Protein AF-A0A957J3N1-F1 (afdb_monomer)

Sequence (57 aa):
MSAQLTPNDFKISRIVAGMMNLSAWRMSTPELVNWIHACLEMGITTFDHADIYGGYT

Solvent-accessible surface area (backbone atoms only — not comparable to full-atom values): 3541 Å² total; per-residue (Å²): 99,72,36,78,76,51,96,81,78,46,66,40,26,69,52,67,49,75,45,66,59,53,73,79,67,71,63,54,71,71,55,47,51,53,51,52,51,56,34,45,76,74,42,36,77,32,73,46,84,60,87,66,48,55,73,79,110

Mean predicted aligned error: 3.31 Å

Structure (mmCIF, N/CA/C/O backbone):
data_AF-A0A957J3N1-F1
#
_entry.id   AF-A0A957J3N1-F1
#
loop_
_atom_site.group_PDB
_atom_site.id
_atom_site.type_symbol
_atom_site.label_atom_id
_atom_site.label_alt_id
_atom_site.label_comp_id
_atom_site.label_asym_id
_atom_site.label_entity_id
_atom_site.label_seq_id
_atom_site.pdbx_PDB_ins_code
_atom_site.Cartn_x
_atom_site.Cartn_y
_atom_site.Cartn_z
_atom_site.occupancy
_atom_site.B_iso_or_equiv
_atom_site.auth_seq_id
_atom_site.auth_comp_id
_atom_site.auth_asym_id
_atom_site.auth_atom_id
_atom_site.pdbx_PDB_model_num
ATOM 1 N N . MET A 1 1 ? -13.871 5.205 8.324 1.00 69.00 1 MET A N 1
ATOM 2 C CA . MET A 1 1 ? -14.478 4.409 9.424 1.00 69.00 1 MET A CA 1
ATOM 3 C C . MET A 1 1 ? -13.557 3.232 9.730 1.00 69.00 1 MET A C 1
ATOM 5 O O . MET A 1 1 ? -13.261 2.479 8.807 1.00 69.00 1 MET A O 1
ATOM 9 N N . SER A 1 2 ? -13.082 3.091 10.970 1.00 83.88 2 SER A N 1
ATOM 10 C CA . SER A 1 2 ? -12.210 1.987 11.402 1.00 83.88 2 SER A CA 1
ATOM 11 C C . SER A 1 2 ? -12.999 0.855 12.074 1.00 83.88 2 SER A C 1
ATOM 13 O O . SER A 1 2 ? -14.110 1.067 12.563 1.00 83.88 2 SER A O 1
ATOM 15 N N . ALA A 1 3 ? -12.439 -0.352 12.060 1.00 90.25 3 ALA A N 1
ATOM 16 C CA . ALA A 1 3 ? -12.955 -1.544 12.721 1.00 90.25 3 ALA A CA 1
ATOM 17 C C . ALA A 1 3 ? -11.945 -2.039 13.766 1.00 90.25 3 ALA A C 1
ATOM 19 O O . ALA A 1 3 ? -10.747 -2.100 13.493 1.00 90.25 3 ALA A O 1
ATOM 20 N N . GLN A 1 4 ? -12.437 -2.383 14.958 1.00 92.25 4 GLN A N 1
ATOM 21 C CA . GLN A 1 4 ? -11.647 -2.99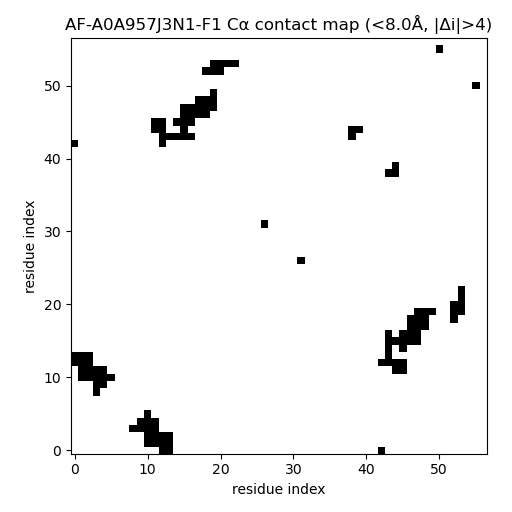0 16.029 1.00 92.25 4 GLN A CA 1
ATOM 22 C C . GLN A 1 4 ? -11.491 -4.485 15.747 1.00 92.25 4 GLN A C 1
ATOM 24 O O . GLN A 1 4 ? -12.500 -5.182 15.667 1.00 92.25 4 GLN A O 1
ATOM 29 N N . LEU A 1 5 ? -10.261 -4.976 15.586 1.00 90.81 5 LEU A N 1
ATOM 30 C CA . LEU A 1 5 ? -10.030 -6.373 15.198 1.00 90.81 5 LEU A CA 1
ATOM 31 C C . LEU A 1 5 ? -9.684 -7.277 16.388 1.00 90.81 5 LEU A C 1
ATOM 33 O O . LEU A 1 5 ? -10.028 -8.454 16.386 1.00 90.81 5 LEU A O 1
ATOM 37 N N . THR A 1 6 ? -9.021 -6.743 17.415 1.00 91.75 6 THR A N 1
ATOM 38 C CA . THR A 1 6 ? -8.653 -7.501 18.626 1.00 91.75 6 THR A CA 1
ATOM 39 C C . THR A 1 6 ? -9.066 -6.752 19.896 1.00 91.75 6 THR A C 1
ATOM 41 O O . THR A 1 6 ? -9.400 -5.577 19.818 1.00 91.75 6 THR A O 1
ATOM 44 N N . PRO A 1 7 ?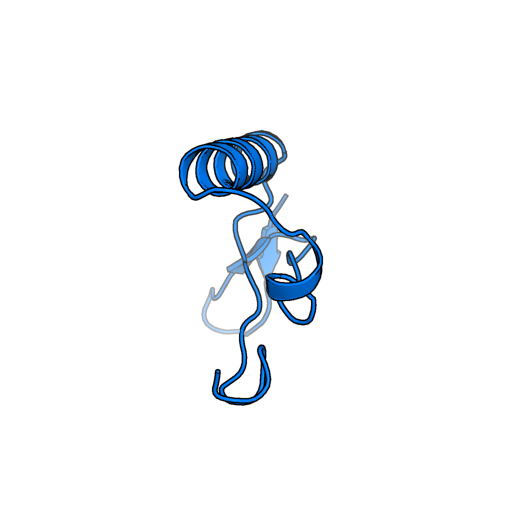 -9.038 -7.361 21.090 1.00 89.12 7 PRO A N 1
ATOM 45 C CA . PRO A 1 7 ? -9.326 -6.639 22.335 1.00 89.12 7 PRO A CA 1
ATOM 46 C C . PRO A 1 7 ? -8.326 -5.517 22.681 1.00 89.12 7 PRO A C 1
ATOM 48 O O . PRO A 1 7 ? -8.655 -4.632 23.461 1.00 89.12 7 PRO A O 1
ATOM 51 N N . ASN A 1 8 ? -7.125 -5.520 22.089 1.00 89.31 8 ASN A N 1
ATOM 52 C CA . ASN A 1 8 ? -6.010 -4.638 22.466 1.00 89.31 8 ASN A CA 1
ATOM 53 C C . ASN A 1 8 ? -5.952 -3.337 21.640 1.00 89.31 8 ASN A C 1
ATOM 55 O O . ASN A 1 8 ? -4.874 -2.906 21.243 1.00 89.31 8 ASN A O 1
ATOM 59 N N . ASP A 1 9 ? -7.101 -2.744 21.310 1.00 86.25 9 ASP A N 1
ATOM 60 C CA . ASP A 1 9 ? -7.203 -1.492 20.532 1.00 86.25 9 ASP A CA 1
ATOM 61 C C . ASP A 1 9 ? -6.528 -1.505 19.136 1.00 86.25 9 ASP A C 1
ATOM 63 O O . ASP A 1 9 ? -6.382 -0.471 18.484 1.00 86.25 9 ASP A O 1
ATOM 67 N N . PHE A 1 10 ? -6.209 -2.689 18.594 1.00 92.25 10 PHE A N 1
ATOM 68 C CA . PHE A 1 10 ? -5.759 -2.831 17.206 1.00 92.25 10 PHE A CA 1
ATOM 69 C C . PHE A 1 10 ? -6.900 -2.576 16.208 1.00 92.25 10 PHE A C 1
ATOM 71 O O . PHE A 1 10 ? -7.840 -3.372 16.091 1.00 92.25 10 PHE A O 1
ATOM 78 N N . LYS A 1 11 ? -6.806 -1.459 15.481 1.00 94.44 11 LYS A N 1
ATOM 79 C CA . LYS A 1 11 ? -7.819 -0.984 14.532 1.00 94.44 11 LYS A CA 1
ATOM 80 C C . LYS A 1 11 ? -7.301 -1.051 13.103 1.00 94.44 11 LYS A C 1
ATOM 82 O O . LYS A 1 11 ? -6.174 -0.656 12.826 1.00 94.44 11 LYS A O 1
ATOM 87 N N . ILE A 1 12 ? -8.171 -1.476 12.197 1.00 96.94 12 ILE A N 1
ATOM 88 C CA . ILE A 1 12 ? -7.950 -1.456 10.746 1.00 96.94 12 ILE A CA 1
ATOM 89 C C . ILE A 1 12 ? -9.011 -0.585 10.072 1.00 96.94 12 ILE A C 1
ATOM 91 O O . ILE A 1 12 ? -10.021 -0.238 10.692 1.00 96.94 12 ILE A O 1
ATOM 95 N N . SER A 1 13 ? -8.829 -0.218 8.806 1.00 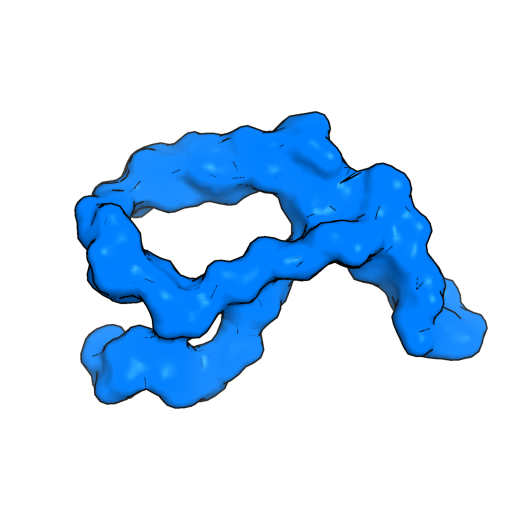97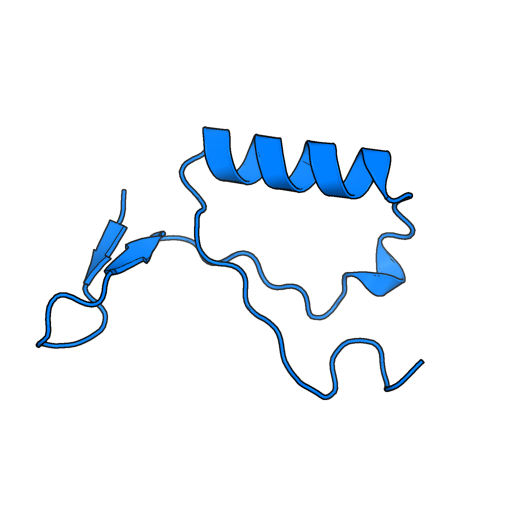.69 13 SER A N 1
ATOM 96 C CA . SER A 1 13 ? -9.938 0.351 8.034 1.00 97.69 13 SER A CA 1
ATOM 97 C C . SER A 1 13 ? -11.033 -0.700 7.831 1.00 97.69 13 SER A C 1
ATOM 99 O O . SER A 1 13 ? -10.751 -1.888 7.697 1.00 97.69 13 SER A O 1
ATOM 101 N N . ARG A 1 14 ? -12.307 -0.279 7.804 1.00 96.44 14 ARG A N 1
ATOM 102 C CA . ARG A 1 14 ? -13.441 -1.204 7.587 1.00 96.44 14 ARG A CA 1
ATOM 103 C C . ARG A 1 14 ? -13.320 -1.989 6.270 1.00 96.44 14 ARG A C 1
ATOM 105 O O . ARG A 1 14 ? -13.835 -3.097 6.181 1.00 96.44 14 ARG A O 1
ATOM 112 N N . ILE A 1 15 ? -12.666 -1.404 5.269 1.00 97.56 15 ILE A N 1
ATOM 113 C CA . ILE A 1 15 ? -12.284 -2.054 4.012 1.00 97.56 15 ILE A CA 1
ATOM 114 C C . ILE A 1 15 ? -10.765 -2.228 4.028 1.00 97.56 15 ILE A C 1
ATOM 116 O O . ILE A 1 15 ? -10.061 -1.288 4.395 1.00 97.56 15 ILE A O 1
ATOM 120 N N . VAL A 1 16 ? -10.272 -3.397 3.622 1.00 97.88 16 VAL A N 1
ATOM 121 C CA . VAL A 1 16 ? -8.841 -3.679 3.437 1.00 97.88 16 VAL A CA 1
ATOM 122 C C . VAL A 1 16 ? -8.557 -3.775 1.944 1.00 97.88 16 VAL A C 1
ATOM 124 O O . VAL A 1 16 ? -9.268 -4.472 1.221 1.00 97.88 16 VAL A O 1
ATOM 127 N N . ALA A 1 17 ? -7.534 -3.069 1.475 1.00 98.31 17 ALA A N 1
ATOM 128 C CA . ALA A 1 17 ? -7.112 -3.136 0.087 1.00 98.31 17 ALA A CA 1
ATOM 129 C C . ALA A 1 17 ? -6.244 -4.388 -0.129 1.00 98.31 17 ALA A C 1
ATOM 131 O O . ALA A 1 17 ? -5.146 -4.478 0.413 1.00 98.31 17 ALA A O 1
ATOM 132 N N . GLY A 1 18 ? -6.726 -5.367 -0.896 1.00 98.12 18 GLY A N 1
ATOM 133 C CA . GLY A 1 18 ? -5.971 -6.590 -1.199 1.00 98.12 18 GLY A CA 1
ATOM 134 C C . GLY A 1 18 ? -4.956 -6.397 -2.327 1.00 98.12 18 GLY A C 1
ATOM 135 O O . GLY A 1 18 ? -5.333 -5.931 -3.401 1.00 98.12 18 GLY A O 1
ATOM 136 N N . MET A 1 19 ? -3.696 -6.795 -2.112 1.00 97.56 19 MET A N 1
ATOM 137 C CA . MET A 1 19 ? -2.603 -6.615 -3.088 1.00 97.56 19 MET A CA 1
ATOM 138 C C . MET A 1 19 ? -2.267 -7.871 -3.905 1.00 97.56 19 MET A C 1
ATOM 140 O O . MET A 1 19 ? -1.313 -7.856 -4.679 1.00 97.56 19 MET A O 1
ATOM 144 N N . MET A 1 20 ? -3.050 -8.950 -3.783 1.00 96.69 20 MET A N 1
ATOM 145 C CA . MET A 1 20 ? -2.795 -10.242 -4.448 1.00 96.69 20 MET A CA 1
ATOM 146 C C . MET A 1 20 ? -2.540 -10.120 -5.961 1.00 96.69 20 MET A C 1
ATOM 148 O O . MET A 1 20 ? -1.700 -10.831 -6.505 1.00 96.69 20 MET A O 1
ATOM 152 N N . ASN A 1 21 ? -3.247 -9.206 -6.633 1.00 95.06 21 ASN A N 1
ATOM 153 C CA . ASN A 1 21 ? -3.183 -9.015 -8.085 1.00 95.06 21 ASN A CA 1
ATOM 154 C C . ASN A 1 21 ? -2.388 -7.770 -8.508 1.00 95.06 21 ASN A C 1
ATOM 156 O O . ASN A 1 21 ? -2.505 -7.349 -9.657 1.00 95.06 21 ASN A O 1
ATOM 160 N N . LEU A 1 22 ? -1.595 -7.173 -7.613 1.00 95.69 22 LEU A N 1
ATOM 161 C CA . LEU A 1 22 ? -0.894 -5.914 -7.884 1.00 95.69 22 LEU A CA 1
ATOM 162 C C . LEU A 1 22 ? -0.043 -5.975 -9.166 1.00 95.69 22 LEU A C 1
ATOM 164 O O . LEU A 1 22 ? -0.093 -5.060 -9.986 1.00 95.69 22 LEU A O 1
ATOM 168 N N . SER A 1 23 ? 0.678 -7.079 -9.391 1.00 92.38 23 SER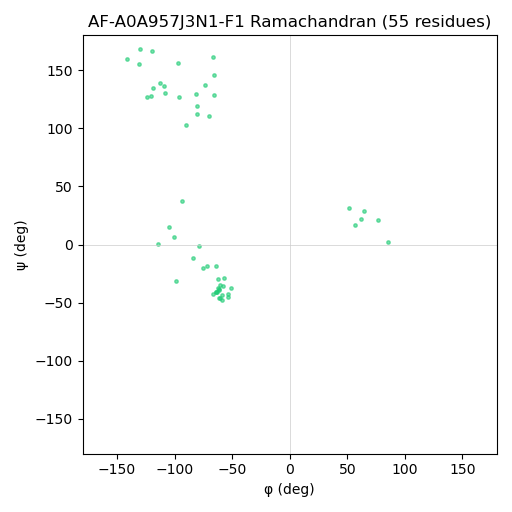 A N 1
ATOM 169 C CA . SER A 1 23 ? 1.500 -7.273 -10.596 1.00 92.38 23 SER A CA 1
ATOM 170 C C . SER A 1 23 ? 0.679 -7.289 -11.894 1.00 92.38 23 SER A C 1
ATOM 172 O O . SER A 1 23 ? 1.159 -6.852 -12.941 1.00 92.38 23 SER A O 1
ATOM 174 N N . ALA A 1 24 ? -0.582 -7.728 -11.841 1.00 94.75 24 ALA A N 1
ATOM 175 C CA . ALA A 1 24 ? -1.477 -7.753 -12.994 1.00 94.75 24 ALA A CA 1
ATOM 176 C C . ALA A 1 24 ? -2.016 -6.362 -13.364 1.00 94.75 24 ALA A C 1
ATOM 178 O O . ALA A 1 24 ? -2.437 -6.164 -14.503 1.00 94.75 24 ALA A O 1
ATOM 179 N N . TRP A 1 25 ? -1.988 -5.392 -12.442 1.00 96.12 25 TRP A N 1
ATOM 180 C CA . TRP A 1 25 ? -2.486 -4.034 -12.692 1.00 96.12 25 TRP A CA 1
ATOM 181 C C . TRP A 1 25 ? -1.578 -3.228 -13.623 1.00 96.12 25 TRP A C 1
ATOM 183 O O . TRP A 1 25 ? -2.039 -2.252 -14.207 1.00 96.12 25 TRP A O 1
ATOM 193 N N . ARG A 1 26 ? -0.310 -3.643 -13.788 1.00 95.44 26 ARG A N 1
ATOM 194 C CA . ARG A 1 26 ? 0.685 -3.003 -14.674 1.00 95.44 26 ARG A CA 1
ATOM 195 C C . ARG A 1 26 ? 0.827 -1.490 -14.452 1.00 95.44 26 ARG A C 1
ATOM 197 O O . ARG A 1 26 ? 1.127 -0.756 -15.388 1.00 95.44 26 ARG A O 1
ATOM 204 N N . MET A 1 27 ? 0.619 -1.039 -13.217 1.00 97.69 27 MET A N 1
ATOM 205 C CA . MET A 1 27 ? 0.824 0.353 -12.830 1.00 97.69 27 MET A CA 1
ATOM 206 C C . MET A 1 27 ? 2.318 0.657 -12.737 1.00 97.69 27 MET A C 1
ATOM 208 O O . MET A 1 27 ? 3.092 -0.113 -12.167 1.00 97.69 27 MET A O 1
ATOM 212 N N . SER A 1 28 ? 2.715 1.813 -13.252 1.00 98.19 28 SER A N 1
ATOM 213 C CA . SER A 1 28 ? 3.989 2.435 -12.910 1.00 98.19 28 SER A CA 1
ATOM 214 C C . SER A 1 28 ? 4.002 2.866 -11.439 1.00 98.19 28 SER A C 1
ATOM 216 O O . SER A 1 28 ? 2.955 3.041 -10.811 1.00 98.19 28 SER A O 1
ATOM 218 N N . THR A 1 29 ? 5.192 3.089 -10.874 1.00 98.06 29 THR A N 1
ATOM 219 C CA . THR A 1 29 ? 5.321 3.562 -9.486 1.00 98.06 29 THR A CA 1
ATOM 220 C C . THR A 1 29 ? 4.499 4.833 -9.212 1.00 98.06 29 THR A C 1
ATOM 222 O O . THR A 1 29 ? 3.786 4.842 -8.211 1.00 98.06 29 THR A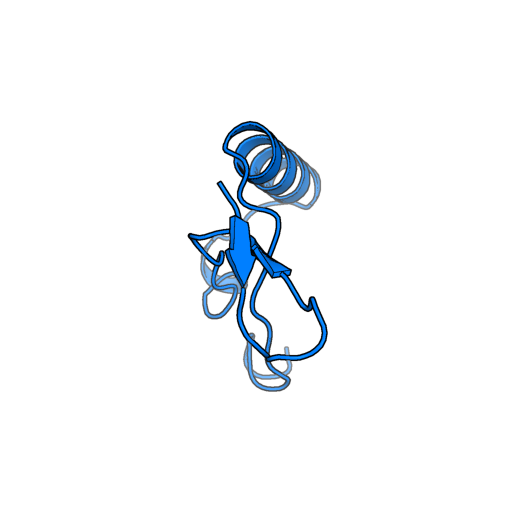 O 1
ATOM 225 N N . PRO A 1 30 ? 4.504 5.880 -10.068 1.00 98.62 30 PRO A N 1
ATOM 226 C CA . PRO A 1 30 ? 3.665 7.060 -9.842 1.00 98.62 30 PRO A CA 1
ATOM 227 C C . PRO A 1 30 ? 2.158 6.766 -9.855 1.00 98.62 30 PRO A C 1
ATOM 229 O O . PRO A 1 30 ? 1.418 7.331 -9.053 1.00 98.62 30 PRO A O 1
ATOM 232 N N . GLU A 1 31 ? 1.689 5.871 -10.728 1.00 98.75 31 GLU A N 1
ATOM 233 C CA . GLU A 1 31 ? 0.274 5.475 -10.773 1.00 98.75 31 GLU A CA 1
ATOM 234 C C . GLU A 1 31 ? -0.135 4.723 -9.505 1.00 98.75 31 GLU A C 1
ATOM 236 O O . GLU A 1 31 ? -1.179 5.022 -8.925 1.00 98.75 31 GLU A O 1
ATOM 241 N N . LEU A 1 32 ? 0.715 3.808 -9.029 1.00 98.44 32 LEU A N 1
ATOM 242 C CA . LEU A 1 32 ? 0.482 3.089 -7.779 1.00 98.44 32 LEU A CA 1
ATOM 243 C C . LEU A 1 32 ? 0.473 4.039 -6.573 1.00 98.44 32 LEU A C 1
ATOM 245 O O . LEU A 1 32 ? -0.384 3.915 -5.702 1.00 98.44 32 LEU A O 1
ATOM 249 N N . VAL A 1 33 ? 1.380 5.019 -6.535 1.00 98.69 33 VAL A N 1
ATOM 250 C CA . VAL A 1 33 ? 1.401 6.060 -5.494 1.00 98.69 33 VAL A CA 1
ATOM 251 C C . VAL A 1 33 ? 0.089 6.846 -5.487 1.00 98.69 33 VAL A C 1
ATOM 253 O O . VAL A 1 33 ? -0.533 6.990 -4.434 1.00 98.69 33 VAL A O 1
ATOM 256 N N . ASN A 1 34 ? -0.383 7.290 -6.653 1.00 98.75 34 ASN A N 1
ATOM 257 C CA . ASN A 1 34 ? -1.661 7.997 -6.765 1.00 98.75 34 ASN A CA 1
ATOM 258 C C . ASN A 1 34 ? -2.843 7.125 -6.315 1.00 98.75 34 ASN A C 1
ATOM 260 O O . ASN A 1 34 ? -3.743 7.605 -5.627 1.00 98.75 34 ASN A O 1
ATOM 264 N N . TRP A 1 35 ? -2.828 5.834 -6.652 1.00 98.62 35 TRP A N 1
ATOM 265 C CA . TRP A 1 35 ? -3.852 4.886 -6.220 1.00 98.62 35 TRP A CA 1
ATOM 266 C C . TRP A 1 35 ? -3.865 4.685 -4.695 1.00 98.62 35 TRP A C 1
ATOM 268 O O . TRP A 1 35 ? -4.935 4.674 -4.081 1.00 98.62 35 TRP A O 1
ATOM 278 N N . ILE A 1 36 ? -2.689 4.598 -4.064 1.00 98.62 36 ILE A N 1
ATOM 279 C CA . ILE A 1 36 ? -2.560 4.546 -2.601 1.00 98.62 36 ILE A CA 1
ATOM 280 C C . ILE A 1 36 ? -3.135 5.823 -1.977 1.00 98.62 36 ILE A C 1
ATOM 282 O O . ILE A 1 36 ? -3.928 5.732 -1.041 1.00 98.62 36 ILE A O 1
ATOM 286 N N . HIS A 1 37 ? -2.801 7.006 -2.504 1.00 98.75 37 HIS A N 1
ATOM 287 C CA . HIS A 1 37 ? -3.360 8.269 -2.009 1.00 98.75 37 HIS A CA 1
ATOM 288 C C . HIS A 1 37 ? -4.889 8.312 -2.111 1.00 98.75 37 HIS A C 1
ATOM 290 O O . HIS A 1 37 ? -5.543 8.655 -1.128 1.00 98.75 37 HIS A O 1
ATOM 296 N N . ALA A 1 38 ? -5.466 7.870 -3.231 1.00 98.62 38 ALA A N 1
ATOM 297 C CA . ALA A 1 38 ? -6.918 7.785 -3.385 1.00 98.62 38 ALA A CA 1
ATOM 298 C C . ALA A 1 38 ? -7.563 6.831 -2.357 1.00 98.62 38 ALA A C 1
ATOM 300 O O . ALA A 1 38 ? -8.622 7.129 -1.804 1.00 98.62 38 ALA A O 1
ATOM 301 N N . CYS A 1 39 ? -6.919 5.700 -2.043 1.00 98.50 39 CYS A N 1
ATOM 302 C CA . CYS A 1 39 ? -7.375 4.802 -0.976 1.00 98.50 39 CYS A CA 1
ATOM 303 C C . CYS A 1 39 ? -7.399 5.508 0.386 1.00 98.50 39 CYS A C 1
ATOM 305 O O . CYS A 1 39 ? -8.391 5.418 1.117 1.00 98.50 39 CYS A O 1
ATOM 307 N N . LEU A 1 40 ? -6.333 6.244 0.708 1.00 98.31 40 LEU A N 1
ATOM 308 C CA . LEU A 1 40 ? -6.216 6.985 1.962 1.00 98.31 40 LEU A CA 1
ATOM 309 C C . LEU A 1 40 ? -7.283 8.081 2.084 1.00 98.31 40 LEU A C 1
ATOM 311 O O . LEU A 1 40 ? -7.889 8.209 3.148 1.00 98.31 40 LEU A O 1
ATOM 315 N N . GLU A 1 41 ? -7.574 8.813 1.006 1.00 98.31 41 GLU A N 1
ATOM 316 C CA . GLU A 1 41 ? -8.649 9.818 0.962 1.00 98.31 41 GLU A CA 1
ATOM 317 C C . GLU A 1 41 ? -10.032 9.208 1.240 1.00 98.31 41 GLU A C 1
ATOM 319 O O . GLU A 1 41 ? -10.862 9.814 1.918 1.00 98.31 41 GLU A O 1
ATOM 324 N N . MET A 1 42 ? -10.264 7.968 0.801 1.00 97.88 42 MET A N 1
ATOM 325 C CA . MET A 1 42 ? -11.480 7.204 1.112 1.00 97.88 42 MET A CA 1
ATOM 326 C C . MET A 1 42 ? -11.475 6.578 2.522 1.00 97.88 42 MET A C 1
ATOM 328 O O . MET A 1 42 ? -12.446 5.933 2.930 1.00 97.88 42 MET A O 1
ATOM 332 N N . GLY A 1 43 ? -10.398 6.749 3.293 1.00 97.56 43 GLY A N 1
ATOM 333 C CA . GLY A 1 43 ? -10.238 6.178 4.630 1.00 97.56 43 GLY A CA 1
ATOM 334 C C . GLY A 1 43 ? -9.888 4.685 4.641 1.00 97.56 43 GLY A C 1
ATOM 335 O O . GLY A 1 43 ? -10.134 4.014 5.648 1.00 97.56 43 GLY A O 1
ATOM 336 N N . ILE A 1 44 ? -9.343 4.164 3.538 1.00 98.44 44 ILE A N 1
ATOM 337 C CA . ILE A 1 44 ? -8.779 2.816 3.429 1.00 98.44 44 ILE A CA 1
ATOM 338 C C . ILE A 1 44 ? -7.296 2.910 3.794 1.00 98.44 44 ILE A C 1
ATOM 340 O O . ILE A 1 44 ? -6.474 3.377 3.013 1.00 98.44 44 ILE A O 1
ATOM 344 N N . THR A 1 45 ? -6.965 2.491 5.012 1.00 97.69 45 THR A N 1
ATOM 345 C CA . THR A 1 45 ? -5.630 2.648 5.614 1.00 97.69 45 THR A CA 1
ATOM 346 C C . THR A 1 45 ? -4.923 1.315 5.847 1.00 97.69 45 THR A C 1
ATOM 348 O O . THR A 1 45 ? -3.826 1.287 6.396 1.00 97.69 45 THR A O 1
ATOM 351 N N . THR A 1 46 ? -5.555 0.202 5.482 1.00 98.25 46 THR A N 1
ATOM 352 C CA . THR A 1 46 ? -5.029 -1.150 5.670 1.00 9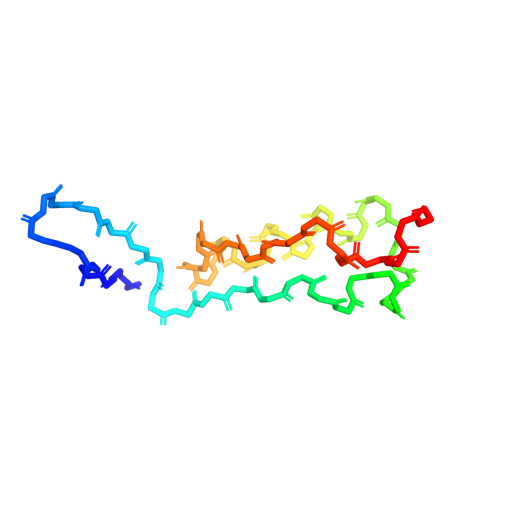8.25 46 THR A CA 1
ATOM 353 C C . THR A 1 46 ? -4.897 -1.835 4.314 1.00 98.25 46 THR A C 1
ATOM 355 O O . THR A 1 46 ? -5.856 -1.875 3.541 1.00 98.25 46 THR A O 1
ATOM 358 N N . PHE A 1 47 ? -3.706 -2.373 4.048 1.00 98.38 47 PHE A N 1
ATOM 359 C CA . PHE A 1 47 ? -3.307 -3.001 2.790 1.00 98.38 47 PHE A CA 1
ATOM 360 C C . PHE A 1 47 ? -2.822 -4.422 3.102 1.00 98.38 47 PHE A C 1
ATOM 362 O O . PHE A 1 47 ? -1.993 -4.601 3.994 1.00 98.38 47 PHE A O 1
ATOM 369 N N . ASP A 1 48 ? -3.371 -5.422 2.419 1.00 97.81 48 ASP A N 1
ATOM 370 C CA . ASP A 1 48 ? -3.075 -6.840 2.643 1.00 97.81 48 ASP A CA 1
ATOM 371 C C . ASP A 1 48 ? -2.004 -7.345 1.668 1.00 97.81 48 ASP A C 1
ATOM 373 O O . ASP A 1 48 ? -2.148 -7.196 0.452 1.00 97.81 48 ASP A O 1
ATOM 377 N N . HIS A 1 49 ? -0.953 -7.960 2.215 1.00 97.38 49 HIS A N 1
ATOM 378 C CA . HIS A 1 49 ? 0.175 -8.546 1.491 1.00 97.38 49 HIS A CA 1
ATOM 379 C C . HIS A 1 49 ? 0.453 -9.970 1.982 1.00 97.38 49 HIS A C 1
ATOM 381 O O . HIS A 1 49 ? 0.194 -10.300 3.138 1.00 97.38 49 HIS A O 1
ATOM 387 N N . ALA A 1 50 ? 1.072 -10.778 1.124 1.00 96.75 50 ALA A N 1
ATOM 388 C CA . ALA A 1 50 ? 1.616 -12.082 1.473 1.00 96.75 50 ALA A CA 1
ATOM 389 C C . ALA A 1 50 ? 2.945 -12.313 0.744 1.00 96.75 50 ALA A C 1
ATOM 391 O O . ALA A 1 50 ? 3.217 -11.695 -0.284 1.00 96.75 50 ALA A O 1
ATOM 392 N N . ASP A 1 51 ? 3.747 -13.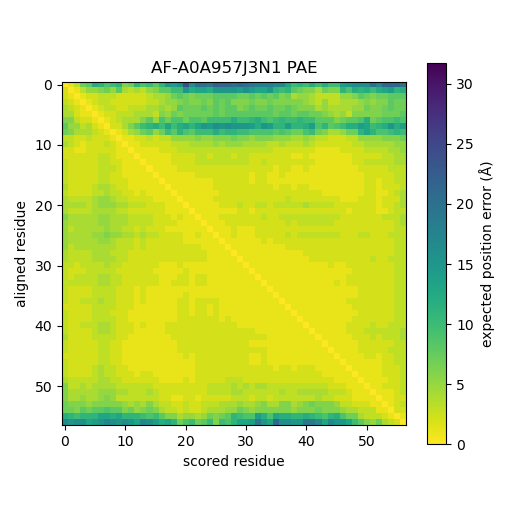231 1.271 1.00 95.06 51 ASP A N 1
ATOM 393 C CA . ASP A 1 51 ? 5.030 -13.665 0.710 1.00 95.06 51 ASP A CA 1
ATOM 394 C C . ASP A 1 51 ? 4.918 -14.222 -0.720 1.00 95.06 51 ASP A C 1
ATOM 396 O O . ASP A 1 51 ? 5.801 -13.999 -1.542 1.00 95.06 51 ASP A O 1
ATOM 400 N N . ILE A 1 52 ? 3.818 -14.912 -1.027 1.00 95.19 52 ILE A N 1
ATOM 401 C CA . ILE A 1 52 ? 3.538 -15.509 -2.340 1.00 95.19 52 ILE A CA 1
ATOM 402 C C . ILE A 1 52 ? 2.926 -14.528 -3.353 1.00 95.19 52 ILE A C 1
ATOM 404 O O . ILE A 1 52 ? 2.799 -14.871 -4.533 1.00 95.19 52 ILE A O 1
ATOM 408 N N . TYR A 1 53 ? 2.492 -13.331 -2.935 1.00 95.38 53 TYR A N 1
ATOM 409 C CA . TYR A 1 53 ? 1.882 -12.370 -3.861 1.00 95.38 53 TYR A CA 1
ATOM 410 C C . TYR A 1 53 ? 2.921 -11.903 -4.885 1.00 95.38 53 TYR A C 1
ATOM 412 O O . TYR A 1 53 ? 4.019 -11.490 -4.530 1.00 95.38 53 TYR A O 1
ATOM 420 N N . GLY A 1 54 ? 2.573 -11.978 -6.172 1.00 88.69 54 GLY A N 1
ATOM 421 C CA . GLY A 1 54 ? 3.516 -11.723 -7.265 1.00 88.69 54 GLY A CA 1
ATOM 422 C C . GLY A 1 54 ? 4.350 -12.938 -7.679 1.00 88.69 54 GLY A C 1
ATOM 423 O O . GLY A 1 54 ? 5.153 -12.818 -8.590 1.00 88.69 54 GLY A O 1
ATOM 424 N N . GLY A 1 55 ? 4.151 -14.118 -7.078 1.00 89.62 55 GLY A N 1
ATOM 425 C CA . GLY A 1 55 ? 4.775 -15.359 -7.550 1.00 89.62 55 GLY A CA 1
ATOM 426 C C . GLY A 1 55 ? 6.305 -15.376 -7.460 1.00 89.62 55 GLY A C 1
ATOM 427 O O . GLY A 1 55 ? 6.940 -16.063 -8.256 1.00 89.62 55 GLY A O 1
ATOM 428 N N . TYR A 1 56 ? 6.879 -14.634 -6.504 1.00 85.31 56 TYR A N 1
ATOM 429 C CA . TYR A 1 56 ? 8.327 -14.509 -6.271 1.00 85.31 56 TYR A CA 1
ATOM 430 C C . TYR A 1 56 ? 9.135 -13.903 -7.431 1.00 85.31 56 TYR A C 1
ATOM 432 O O . TYR A 1 56 ? 10.343 -14.135 -7.524 1.00 85.31 56 TYR A O 1
ATOM 440 N N . THR A 1 57 ? 8.479 -13.147 -8.312 1.00 65.88 57 THR A N 1
ATOM 441 C CA . TH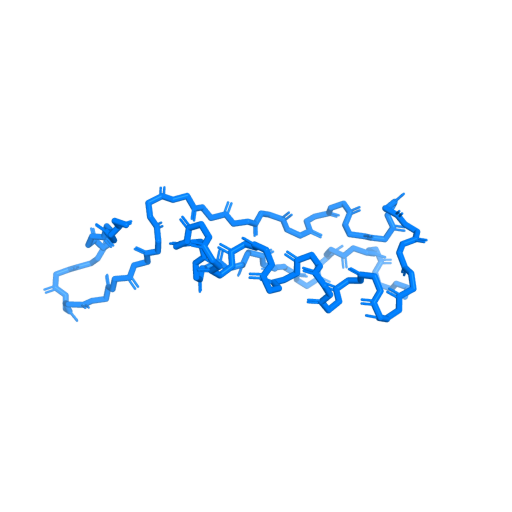R A 1 57 ? 9.129 -12.388 -9.392 1.00 65.88 57 THR A CA 1
ATOM 442 C C . THR A 1 57 ? 9.443 -10.962 -8.987 1.00 65.88 57 THR A C 1
ATOM 444 O O . THR A 1 57 ? 8.583 -10.368 -8.297 1.00 65.88 57 THR A O 1
#

pLDDT: mean 94.53, std 6.39, range [65.88, 98.75]

Secondary structure (DSSP, 8-state):
-EEE-SSS--EEESS-EE-TTGGGG---HHHHHHHHHHHHHTT---EE--TTTTTT-

Foldseek 3Di:
DWDQDDPPRDIAFPDEAECLCVVVVPDDPVRVVVVVVVCVVVVHPHYDDDPCRVNVD

Nearest PDB structures (foldseek):
  4r9o-assembly1_C  TM=9.692E-01  e=5.220E-04  Salmonella enterica subsp. enterica serovar Typhimurium str. LT2
  7twz-assembly6_F  TM=9.680E-01  e=1.197E-03  Klebsiella pneumoniae subsp. pneumoniae HS11286
  1og6-assembly1_B  TM=9.417E-01  e=1.042E-03  Escherichia coli K-12
  1og6-assembly1_C  TM=9.584E-01  e=1.374E-03  Escherichia coli K-12

Radius of gyration: 13.23 Å; Cα contacts (8 Å, |Δi|>4): 58; chains: 1; bounding box: 24×25×37 Å